Protein AF-A0A543K7M2-F1 (afdb_monomer)

Secondary structure (DSSP, 8-state):
-------HHHHHHHHHHHHHHHHHHHHHHHHHHTTPBEEEEEE-SSTTEEEEEETTS-EEEEEESTTHHHHHHHHHHTT---EEEEEEEETTEEEEEEESSSSSSPEEEEEEEE----

Foldseek 3Di:
DDDPDPDPVNVVVVVVLVVQQVVCVVVLVVQQVVQWWFQDWADDPDPQWIWTATPVRWTFTWHFDPCLSVQVRVQVVVVWGKTFNDWDQDPVGIKTWIPRRPDPDIGIIHTPGTPDDD

Sequence (118 aa):
MPSESGGPERAWEQEAERAIADRLAVLLPGLVGRRVPVRAVDRGPLEKVGRLRMADGTTLLVAGLDGGLARVARALHERHAVVLTGWSRGPEGVVVTLGGVSGQTATHLRVRGLDQPD

Organism: NCBI:txid125288

Nearest PDB structures (foldseek):
  4jpd-assembly1_A  TM=3.189E-01  e=1.012E+00  Burkholderia cenocepacia J2315
  9e8j-assembly1_B  TM=3.670E-01  e=3.097E+00  Homo sapiens
  1soy-assembly1_A  TM=2.434E-01  e=2.215E+00  Escherichia coli
  8ffz-assembly1_F  TM=3.254E-01  e=4.844E+00  Saccharomyces cerevisiae S288C
  6y9d-assembly2_F  TM=2.405E-01  e=4.096E+00  Acinetobacter baumannii

Structure (mmCIF, N/CA/C/O backbone):
data_AF-A0A543K7M2-F1
#
_entry.id   AF-A0A543K7M2-F1
#
loop_
_atom_site.group_PDB
_atom_site.id
_atom_site.type_symbol
_atom_site.label_atom_id
_atom_site.label_alt_id
_atom_site.label_comp_id
_atom_site.label_asym_id
_atom_site.label_entity_id
_atom_site.label_seq_id
_atom_site.pdbx_PDB_ins_code
_atom_site.Cartn_x
_atom_site.Cartn_y
_atom_site.Cartn_z
_atom_site.occupancy
_atom_site.B_iso_or_equiv
_atom_site.auth_seq_id
_atom_site.auth_comp_id
_atom_site.auth_asym_id
_atom_site.auth_atom_id
_atom_site.pdbx_PDB_model_num
ATOM 1 N N . MET A 1 1 ? 39.305 4.258 -16.468 1.00 45.06 1 MET A N 1
ATOM 2 C CA . MET A 1 1 ? 38.312 3.669 -17.388 1.00 45.06 1 MET A CA 1
ATOM 3 C C . MET A 1 1 ? 37.391 2.798 -16.544 1.00 45.06 1 MET A C 1
ATOM 5 O O . MET A 1 1 ? 37.869 1.770 -16.079 1.00 45.06 1 MET A O 1
ATOM 9 N N . PRO A 1 2 ? 36.170 3.234 -16.196 1.00 45.44 2 PRO A N 1
ATOM 10 C CA . PRO A 1 2 ? 35.274 2.423 -15.382 1.00 45.44 2 PRO A CA 1
ATOM 11 C C . PRO A 1 2 ? 34.610 1.360 -16.264 1.00 45.44 2 PRO A C 1
ATOM 13 O O . PRO A 1 2 ? 34.154 1.660 -17.363 1.00 45.44 2 PRO A O 1
ATOM 16 N N . SER A 1 3 ? 34.599 0.113 -15.798 1.00 48.22 3 SER A N 1
ATOM 17 C CA . SER A 1 3 ? 33.998 -1.020 -16.497 1.00 48.22 3 SER A CA 1
ATOM 18 C C . SER A 1 3 ? 32.474 -0.890 -16.529 1.00 48.22 3 SER A C 1
ATOM 20 O O . SER A 1 3 ? 31.783 -1.202 -15.559 1.00 48.22 3 SER A O 1
ATOM 22 N N . GLU A 1 4 ? 31.948 -0.443 -17.665 1.00 60.88 4 GLU A N 1
ATOM 23 C CA . GLU A 1 4 ? 30.544 -0.596 -18.033 1.00 60.88 4 GLU A CA 1
ATOM 24 C C . GLU A 1 4 ? 30.265 -2.074 -18.313 1.00 60.88 4 GLU A C 1
ATOM 26 O O . GLU A 1 4 ? 30.493 -2.595 -19.400 1.00 60.88 4 GLU A O 1
ATOM 31 N N . SER A 1 5 ? 29.814 -2.803 -17.300 1.00 55.56 5 SER A N 1
ATOM 32 C CA . SER A 1 5 ? 29.238 -4.136 -17.485 1.00 55.56 5 SER A CA 1
ATOM 33 C C . SER A 1 5 ? 28.125 -4.340 -16.467 1.00 55.56 5 SER A C 1
ATOM 35 O O . SER A 1 5 ? 28.237 -5.088 -15.498 1.00 55.56 5 SER A O 1
ATOM 37 N N . GLY A 1 6 ? 27.031 -3.605 -16.666 1.00 55.12 6 GLY A N 1
ATOM 38 C CA . GLY A 1 6 ? 25.717 -4.081 -16.254 1.00 55.12 6 GLY A CA 1
ATOM 39 C C . GLY A 1 6 ? 25.263 -5.104 -17.278 1.00 55.12 6 GLY A C 1
ATOM 40 O O . GLY A 1 6 ? 24.788 -4.725 -18.340 1.00 55.12 6 GLY A O 1
ATOM 41 N N . GLY A 1 7 ? 25.510 -6.382 -16.997 1.00 66.62 7 GLY A N 1
ATOM 42 C CA . GLY A 1 7 ? 25.172 -7.479 -17.900 1.00 66.62 7 GLY A CA 1
ATOM 43 C C . GLY A 1 7 ? 23.660 -7.641 -18.142 1.00 66.62 7 GLY A C 1
ATOM 44 O O . GLY A 1 7 ? 22.853 -6.971 -17.489 1.00 66.62 7 GLY A O 1
ATOM 45 N N . PRO A 1 8 ? 23.269 -8.560 -19.046 1.00 69.50 8 PRO A N 1
ATOM 46 C CA . PRO A 1 8 ? 21.872 -8.828 -19.421 1.00 69.50 8 PRO A CA 1
ATOM 47 C C . PRO A 1 8 ? 20.958 -9.147 -18.227 1.00 69.50 8 PRO A C 1
ATOM 49 O O . PRO A 1 8 ? 19.777 -8.819 -18.253 1.00 69.50 8 PRO A O 1
ATOM 52 N N . GLU A 1 9 ? 21.517 -9.695 -17.150 1.00 71.56 9 GLU A N 1
ATOM 53 C CA . GLU A 1 9 ? 20.821 -9.981 -15.892 1.00 71.56 9 GLU A CA 1
ATOM 54 C C . GLU A 1 9 ? 20.207 -8.724 -15.250 1.00 71.56 9 GLU A C 1
ATOM 56 O O . GLU A 1 9 ? 19.015 -8.706 -14.954 1.00 71.56 9 GLU A O 1
ATOM 61 N N . ARG A 1 10 ? 20.956 -7.612 -15.171 1.00 74.69 10 ARG A N 1
ATOM 62 C CA . ARG A 1 10 ? 20.421 -6.344 -14.637 1.00 74.69 10 ARG A CA 1
ATOM 63 C C . ARG A 1 10 ? 19.337 -5.752 -15.529 1.00 74.69 10 ARG A C 1
ATOM 65 O O . ARG A 1 10 ? 18.483 -5.014 -15.045 1.00 74.69 10 ARG A O 1
ATOM 72 N N . ALA A 1 11 ? 19.401 -5.995 -16.838 1.00 78.12 11 ALA A N 1
ATOM 73 C CA . ALA A 1 11 ? 18.384 -5.520 -17.769 1.00 78.12 11 ALA A CA 1
ATOM 74 C C . ALA A 1 11 ? 17.070 -6.296 -17.588 1.00 78.12 11 ALA A C 1
ATOM 76 O O . ALA A 1 11 ? 16.001 -5.690 -17.609 1.00 78.12 11 ALA A O 1
ATOM 77 N N . TRP A 1 12 ? 17.148 -7.608 -17.350 1.00 71.81 12 TRP A N 1
ATOM 78 C CA . TRP A 1 12 ? 15.984 -8.445 -17.054 1.00 71.81 12 TRP A CA 1
ATOM 79 C C . TRP A 1 12 ? 15.362 -8.133 -15.695 1.00 71.81 12 TRP A C 1
ATOM 81 O O . TRP A 1 12 ? 14.141 -8.038 -15.607 1.00 71.81 12 TRP A O 1
ATOM 91 N N . GLU A 1 13 ? 16.171 -7.902 -14.660 1.00 79.00 13 GLU A N 1
ATOM 92 C CA . GLU A 1 13 ? 15.680 -7.466 -13.345 1.00 79.00 13 GLU A CA 1
ATOM 93 C C . GLU A 1 13 ? 14.920 -6.140 -13.443 1.00 79.00 13 GLU A C 1
ATOM 95 O O . GLU A 1 13 ? 13.796 -6.032 -12.958 1.00 79.00 13 GLU A O 1
ATOM 100 N N . GLN A 1 14 ? 15.482 -5.153 -14.148 1.00 79.81 14 GLN A N 1
ATOM 101 C CA . GLN A 1 14 ? 14.817 -3.867 -14.375 1.00 79.81 14 GLN A CA 1
ATOM 102 C C . GLN A 1 14 ? 13.507 -4.014 -15.150 1.00 79.81 14 GLN A C 1
ATOM 104 O O . GLN A 1 14 ? 12.542 -3.300 -14.878 1.00 79.81 14 GLN A O 1
ATOM 109 N N . GLU A 1 15 ? 13.460 -4.918 -16.127 1.00 83.88 15 GLU A N 1
ATOM 110 C CA . GLU A 1 15 ? 12.245 -5.174 -16.892 1.00 83.88 15 GLU A CA 1
ATOM 111 C C . GLU A 1 15 ? 11.168 -5.852 -16.041 1.00 83.88 15 GLU A C 1
ATOM 113 O O . GLU A 1 15 ? 10.009 -5.438 -16.069 1.00 83.88 15 GLU A O 1
ATOM 118 N N . ALA A 1 16 ? 11.550 -6.826 -15.213 1.00 80.88 16 ALA A N 1
ATOM 119 C CA . ALA A 1 16 ? 10.647 -7.458 -14.258 1.00 80.88 16 ALA A CA 1
ATOM 120 C C . ALA A 1 16 ? 10.113 -6.445 -13.230 1.00 80.88 16 ALA A C 1
ATOM 122 O O . ALA A 1 16 ? 8.910 -6.403 -12.966 1.00 80.88 16 ALA A O 1
ATOM 123 N N . GLU A 1 17 ? 10.975 -5.576 -12.695 1.00 82.62 17 GLU A N 1
ATOM 124 C CA . GLU A 1 17 ? 10.571 -4.498 -11.789 1.00 82.62 17 GLU A CA 1
ATOM 125 C C . GLU A 1 17 ? 9.608 -3.510 -12.459 1.00 82.62 17 GLU A C 1
ATOM 127 O O . GLU A 1 17 ? 8.605 -3.117 -11.851 1.00 82.62 17 GLU A O 1
ATOM 132 N N . ARG A 1 18 ? 9.861 -3.138 -13.723 1.00 84.19 18 ARG A N 1
ATOM 133 C CA . ARG A 1 18 ? 8.947 -2.298 -14.511 1.00 84.19 18 ARG A CA 1
ATOM 134 C C . ARG A 1 18 ? 7.592 -2.970 -14.700 1.00 84.19 18 ARG A C 1
ATOM 136 O O . ARG A 1 18 ? 6.578 -2.347 -14.391 1.00 84.19 18 ARG A O 1
ATOM 143 N N . ALA A 1 19 ? 7.569 -4.237 -15.107 1.00 87.00 19 ALA A N 1
ATOM 144 C CA . ALA A 1 19 ? 6.336 -4.994 -15.302 1.00 87.00 19 ALA A CA 1
ATOM 145 C C . ALA A 1 19 ? 5.514 -5.112 -14.005 1.00 87.00 19 ALA A C 1
ATOM 147 O O . ALA A 1 19 ? 4.291 -4.939 -14.014 1.00 87.00 19 ALA A O 1
ATOM 148 N N . ILE A 1 20 ? 6.174 -5.345 -12.864 1.00 86.88 20 ILE A N 1
ATOM 149 C CA . ILE A 1 20 ? 5.524 -5.349 -11.545 1.00 86.88 20 ILE A CA 1
ATOM 150 C C . ILE A 1 20 ? 4.941 -3.968 -11.235 1.00 86.88 20 ILE A C 1
ATOM 152 O O . ILE A 1 20 ? 3.781 -3.868 -10.829 1.00 86.88 20 ILE A O 1
ATOM 156 N N . ALA A 1 21 ? 5.718 -2.902 -11.428 1.00 86.88 21 ALA A N 1
ATOM 157 C CA . ALA A 1 21 ? 5.272 -1.541 -11.157 1.00 86.88 21 ALA A CA 1
ATOM 158 C C . ALA A 1 21 ? 4.071 -1.139 -12.027 1.00 86.88 21 ALA A C 1
ATOM 160 O O . ALA A 1 21 ? 3.140 -0.510 -11.521 1.00 86.88 21 ALA A O 1
ATOM 161 N N . ASP A 1 22 ? 4.051 -1.538 -13.297 1.00 90.31 22 ASP A N 1
ATOM 162 C CA . ASP A 1 22 ? 2.945 -1.260 -14.215 1.00 90.31 22 ASP A CA 1
ATOM 163 C C . ASP A 1 22 ? 1.684 -2.031 -13.814 1.00 90.31 22 ASP A C 1
ATOM 165 O O . ASP A 1 22 ? 0.595 -1.456 -13.738 1.00 90.31 22 ASP A O 1
ATOM 169 N N . ARG A 1 23 ? 1.823 -3.306 -13.431 1.00 89.88 23 ARG A N 1
ATOM 170 C CA . ARG A 1 23 ? 0.705 -4.091 -12.891 1.00 89.88 23 ARG A CA 1
ATOM 171 C C . ARG A 1 23 ? 0.137 -3.467 -11.614 1.00 89.88 23 ARG A C 1
ATOM 173 O O . ARG A 1 23 ? -1.080 -3.384 -11.453 1.00 89.88 23 ARG A O 1
ATOM 180 N N . LEU A 1 24 ? 0.999 -3.002 -10.711 1.00 91.38 24 LEU A N 1
ATOM 181 C CA . LEU A 1 24 ? 0.581 -2.309 -9.491 1.00 91.38 24 LEU A CA 1
ATOM 182 C C . LEU A 1 24 ? -0.117 -0.980 -9.800 1.00 91.38 24 LEU A C 1
ATOM 184 O O . LEU A 1 24 ? -1.116 -0.667 -9.158 1.00 91.38 24 LEU A O 1
ATOM 188 N N . ALA A 1 25 ? 0.350 -0.231 -10.800 1.00 91.19 25 ALA A N 1
ATOM 189 C CA . ALA A 1 25 ? -0.272 1.025 -11.216 1.00 91.19 25 ALA A CA 1
ATOM 190 C C . ALA A 1 25 ? -1.707 0.836 -11.740 1.00 91.19 25 ALA A C 1
ATOM 192 O O . ALA A 1 25 ? -2.524 1.743 -11.601 1.00 91.19 25 ALA A O 1
ATOM 193 N N . VAL A 1 26 ? -2.038 -0.342 -12.280 1.00 92.25 26 VAL A N 1
ATOM 194 C CA . VAL A 1 26 ? -3.413 -0.699 -12.669 1.00 92.25 26 VAL A CA 1
ATOM 195 C C . VAL A 1 26 ? -4.265 -1.086 -11.453 1.00 92.25 26 VAL A C 1
ATOM 197 O O . VAL A 1 26 ? -5.423 -0.683 -11.352 1.00 92.25 26 VAL A O 1
ATOM 200 N N . LEU A 1 27 ? -3.711 -1.853 -10.508 1.00 91.75 27 LEU A N 1
ATOM 201 C CA . LEU A 1 27 ? -4.465 -2.403 -9.371 1.00 91.75 27 LEU A CA 1
ATOM 202 C C . LEU A 1 27 ? -4.703 -1.385 -8.242 1.00 91.75 27 LEU A C 1
ATOM 204 O O . LEU A 1 27 ? -5.804 -1.301 -7.689 1.00 91.75 27 LEU A O 1
ATOM 208 N N . LEU A 1 28 ? -3.677 -0.613 -7.877 1.00 93.25 28 LEU A N 1
ATOM 209 C CA . LEU A 1 28 ? -3.683 0.258 -6.698 1.00 93.25 28 LEU A CA 1
ATOM 210 C C . LEU A 1 28 ? -4.758 1.356 -6.724 1.00 93.25 28 LEU A C 1
ATOM 212 O O . LEU A 1 28 ? -5.371 1.567 -5.674 1.00 93.25 28 LEU A O 1
ATOM 216 N N . PRO A 1 29 ? -5.066 2.022 -7.858 1.00 94.56 29 PRO A N 1
ATOM 217 C CA . PRO A 1 29 ? -6.160 2.991 -7.910 1.00 94.56 29 PRO A CA 1
ATOM 218 C C . PRO A 1 29 ? -7.498 2.406 -7.446 1.00 94.56 29 PRO A C 1
ATOM 220 O O . PRO A 1 29 ? -8.221 3.056 -6.693 1.00 94.56 29 PRO A O 1
ATOM 223 N N . GLY A 1 30 ? -7.802 1.157 -7.815 1.00 93.44 30 GLY A N 1
ATOM 224 C CA . GLY A 1 30 ? -9.023 0.471 -7.385 1.00 93.44 30 GLY A CA 1
ATOM 225 C C . GLY A 1 30 ? -9.029 0.132 -5.891 1.00 93.44 30 GLY A C 1
ATOM 226 O O . GLY A 1 30 ? -10.065 0.239 -5.231 1.00 93.44 30 GLY A O 1
ATOM 227 N N . LEU A 1 31 ? -7.877 -0.241 -5.326 1.00 92.06 31 LEU A N 1
ATOM 228 C CA . LEU A 1 31 ? -7.744 -0.489 -3.885 1.00 92.06 31 LEU A CA 1
ATOM 229 C C . LEU A 1 31 ? -7.900 0.798 -3.065 1.00 92.06 31 LEU A C 1
ATOM 231 O O . LEU A 1 31 ? -8.592 0.796 -2.046 1.00 92.06 31 LEU A O 1
ATOM 235 N N . VAL A 1 32 ? -7.295 1.895 -3.528 1.00 94.38 32 VAL A N 1
ATOM 236 C CA . VAL A 1 32 ? -7.383 3.212 -2.882 1.00 94.38 32 VAL A CA 1
ATOM 237 C C . VAL A 1 32 ? -8.789 3.786 -3.003 1.00 94.38 32 VAL A C 1
ATOM 239 O O . VAL A 1 32 ? -9.368 4.188 -1.996 1.00 94.38 32 VAL A O 1
ATOM 242 N N . GLY A 1 33 ? -9.374 3.775 -4.204 1.00 94.00 33 GLY A N 1
ATOM 243 C CA . GLY A 1 33 ? -10.712 4.321 -4.446 1.00 94.00 33 GLY A CA 1
ATOM 244 C C . GLY A 1 33 ? -11.793 3.634 -3.609 1.00 94.00 33 GLY A C 1
ATOM 245 O O . GLY A 1 33 ? -12.708 4.288 -3.117 1.00 94.00 33 GLY A O 1
ATOM 246 N N . ARG A 1 34 ? -11.648 2.325 -3.366 1.00 93.94 34 ARG A N 1
ATOM 247 C CA . ARG A 1 34 ? -12.555 1.543 -2.507 1.00 93.94 34 ARG A CA 1
ATOM 248 C C . ARG A 1 34 ? -12.178 1.569 -1.023 1.00 93.94 34 ARG A C 1
ATOM 250 O O . ARG A 1 34 ? -12.891 0.976 -0.220 1.00 93.94 34 ARG A O 1
ATOM 257 N N . ARG A 1 35 ? -11.062 2.213 -0.655 1.00 91.44 35 ARG A N 1
ATOM 258 C CA . ARG A 1 35 ? -10.488 2.229 0.704 1.00 91.44 35 ARG A CA 1
ATOM 259 C C . ARG A 1 35 ? -10.438 0.831 1.323 1.00 91.44 35 ARG A C 1
ATOM 261 O O . ARG A 1 35 ? -10.876 0.630 2.456 1.00 91.44 35 ARG A O 1
ATOM 268 N N . VAL A 1 36 ? -9.937 -0.143 0.560 1.00 91.12 36 VAL A N 1
ATOM 269 C CA . VAL A 1 36 ? -9.947 -1.553 0.974 1.00 91.12 36 VAL A CA 1
ATOM 270 C C . VAL A 1 36 ? -9.199 -1.703 2.311 1.00 91.12 36 VAL A C 1
ATOM 272 O O . VAL A 1 36 ? -8.047 -1.264 2.412 1.00 91.12 36 VAL A O 1
ATOM 275 N N . PRO A 1 37 ? -9.822 -2.300 3.346 1.00 93.69 37 PRO A N 1
ATOM 276 C CA . PRO A 1 37 ? -9.165 -2.509 4.629 1.00 93.69 37 PRO A CA 1
ATOM 277 C C . PRO A 1 37 ? -8.019 -3.511 4.556 1.00 93.69 37 PRO A C 1
ATOM 279 O O . PRO A 1 37 ? -8.116 -4.538 3.882 1.00 93.69 37 PRO A O 1
ATOM 282 N N . VAL A 1 38 ? -6.974 -3.250 5.332 1.00 94.50 38 VAL A N 1
ATOM 283 C CA . VAL A 1 38 ? -5.957 -4.240 5.679 1.00 94.50 38 VAL A CA 1
ATOM 284 C C . VAL A 1 38 ? -6.555 -5.187 6.718 1.00 94.50 38 VAL A C 1
ATOM 286 O O . VAL A 1 38 ? -7.142 -4.753 7.709 1.00 94.50 38 VAL A O 1
ATOM 289 N N . ARG A 1 39 ? -6.421 -6.492 6.490 1.00 94.38 39 ARG A N 1
ATOM 290 C CA . ARG A 1 39 ? -6.912 -7.546 7.389 1.00 94.38 39 ARG A CA 1
ATOM 291 C C . ARG A 1 39 ? -5.813 -8.152 8.237 1.00 94.38 39 ARG A C 1
ATOM 293 O O . ARG A 1 39 ? -6.060 -8.467 9.395 1.00 94.38 39 ARG A O 1
ATOM 300 N N . ALA A 1 40 ? -4.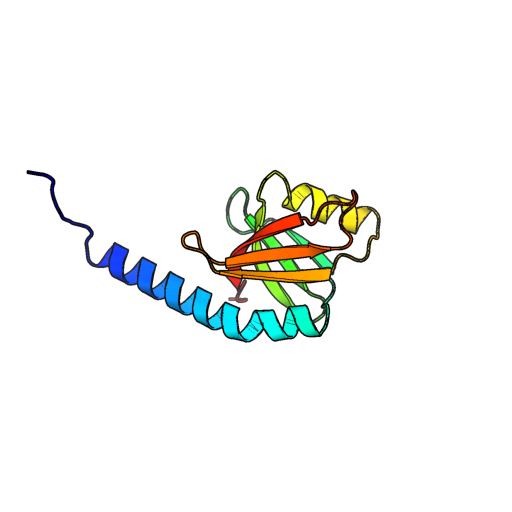633 -8.327 7.658 1.00 93.12 40 ALA A N 1
ATOM 301 C CA . ALA A 1 40 ? -3.514 -8.952 8.336 1.00 93.12 40 ALA A CA 1
ATOM 302 C C . ALA A 1 40 ? -2.182 -8.431 7.799 1.00 93.12 40 ALA A C 1
ATOM 304 O O . ALA A 1 40 ? -2.080 -7.987 6.650 1.00 93.12 40 ALA A O 1
ATOM 305 N N . VAL A 1 41 ? -1.170 -8.521 8.659 1.00 91.88 41 VAL A N 1
ATOM 306 C CA . VAL A 1 41 ? 0.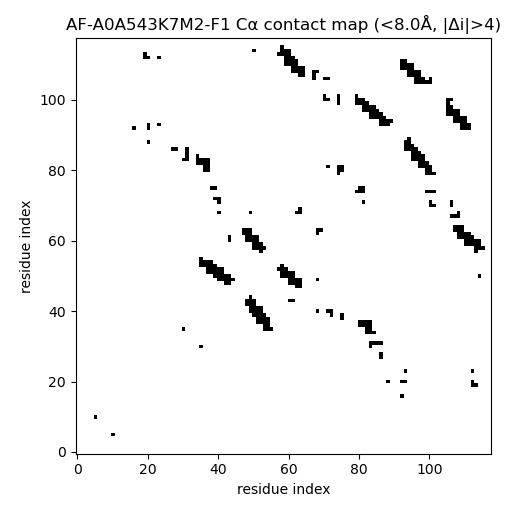240 -8.400 8.300 1.00 91.88 41 VAL A CA 1
ATOM 307 C C . VAL A 1 41 ? 0.945 -9.648 8.808 1.00 91.88 41 VAL A C 1
ATOM 309 O O . VAL A 1 41 ? 1.053 -9.835 10.018 1.00 91.88 41 VAL A O 1
ATOM 312 N N . ASP A 1 42 ? 1.442 -10.465 7.886 1.00 91.00 42 ASP A N 1
ATOM 313 C CA . ASP A 1 42 ? 2.197 -11.681 8.192 1.00 91.00 42 ASP A CA 1
ATOM 314 C C . ASP A 1 42 ? 3.675 -11.518 7.819 1.00 91.00 42 ASP A C 1
ATOM 316 O O . ASP A 1 42 ? 4.064 -10.584 7.108 1.00 91.00 42 ASP A O 1
ATOM 320 N N . ARG A 1 43 ? 4.529 -12.439 8.278 1.00 87.31 43 ARG A N 1
ATOM 321 C CA . ARG A 1 43 ? 5.934 -12.473 7.846 1.00 87.31 43 ARG A CA 1
ATOM 322 C C . ARG A 1 43 ? 6.020 -12.816 6.356 1.00 87.31 43 ARG A C 1
ATOM 324 O O . ARG A 1 43 ? 5.349 -13.730 5.869 1.00 87.31 43 ARG A O 1
ATOM 331 N N . GLY A 1 44 ? 6.841 -12.060 5.636 1.00 84.06 44 GLY A N 1
ATOM 332 C CA . GLY A 1 44 ? 7.166 -12.309 4.238 1.00 84.06 44 GLY A CA 1
ATOM 333 C C . GLY A 1 44 ? 8.234 -13.394 4.062 1.00 84.06 44 GLY A C 1
ATOM 334 O O . GLY A 1 44 ? 8.746 -13.929 5.045 1.00 84.06 44 GLY A O 1
ATOM 335 N N . PRO A 1 45 ? 8.571 -13.721 2.804 1.00 80.69 45 PRO A N 1
ATOM 336 C CA . PRO A 1 45 ? 9.587 -14.723 2.469 1.00 80.69 45 PRO A CA 1
ATOM 337 C C . PRO A 1 45 ? 11.027 -14.256 2.744 1.00 80.69 45 PRO A C 1
ATOM 339 O O . PRO A 1 45 ? 11.935 -15.077 2.804 1.00 80.69 45 PRO A O 1
ATOM 342 N N . LEU A 1 46 ? 11.242 -12.948 2.916 1.00 80.44 46 LEU A N 1
ATOM 343 C CA . LEU A 1 46 ? 12.546 -12.334 3.167 1.00 80.44 46 LEU A CA 1
ATOM 344 C C . LEU A 1 46 ? 12.536 -11.568 4.492 1.00 80.44 46 LEU A C 1
ATOM 346 O O . LEU A 1 46 ? 11.491 -11.074 4.931 1.00 80.44 46 LEU A O 1
ATOM 350 N N . GLU A 1 47 ? 13.712 -11.402 5.104 1.00 75.25 47 GLU A N 1
ATOM 351 C CA . GLU A 1 47 ? 13.860 -10.513 6.257 1.00 75.25 47 GLU A CA 1
ATOM 352 C C . GLU A 1 47 ? 13.364 -9.099 5.928 1.00 75.25 47 GLU A C 1
ATOM 354 O O . GLU A 1 47 ? 13.605 -8.563 4.846 1.00 75.25 47 GLU A O 1
ATOM 359 N N . LYS A 1 48 ? 12.672 -8.476 6.890 1.00 82.06 48 LYS A N 1
ATOM 360 C CA . LYS A 1 48 ? 12.109 -7.113 6.786 1.00 82.06 48 LYS A CA 1
ATOM 361 C C . LYS A 1 48 ? 11.032 -6.938 5.699 1.00 82.06 48 LYS A C 1
ATOM 363 O O . LYS A 1 48 ? 10.573 -5.812 5.488 1.00 82.06 48 LYS A O 1
ATOM 368 N N . VAL A 1 49 ? 10.578 -8.026 5.071 1.00 89.25 49 VAL A N 1
ATOM 369 C CA . VAL A 1 49 ? 9.400 -8.055 4.196 1.00 89.25 49 VAL A CA 1
ATOM 370 C C . VAL A 1 49 ? 8.215 -8.646 4.960 1.00 89.25 49 VAL A C 1
ATOM 372 O O . VAL A 1 49 ? 8.342 -9.643 5.669 1.00 89.25 49 VAL A O 1
ATOM 375 N N . GLY A 1 50 ? 7.051 -8.022 4.823 1.00 91.81 50 GLY A N 1
ATOM 376 C CA . GLY A 1 50 ? 5.769 -8.501 5.324 1.00 91.81 50 GLY A CA 1
ATOM 377 C C . GLY A 1 50 ? 4.799 -8.793 4.183 1.00 91.81 50 GLY A C 1
ATOM 378 O O . GLY A 1 50 ? 4.913 -8.229 3.095 1.00 91.81 50 GLY A O 1
ATOM 379 N N . ARG A 1 51 ? 3.826 -9.662 4.449 1.00 94.56 51 ARG A N 1
ATOM 380 C CA . ARG A 1 51 ? 2.652 -9.883 3.602 1.00 94.56 51 ARG A CA 1
ATOM 381 C C . ARG A 1 51 ? 1.514 -9.024 4.119 1.00 94.56 51 ARG A C 1
ATOM 383 O O . ARG A 1 51 ? 1.027 -9.254 5.220 1.00 94.56 51 ARG A O 1
ATOM 390 N N . LEU A 1 52 ? 1.100 -8.036 3.339 1.00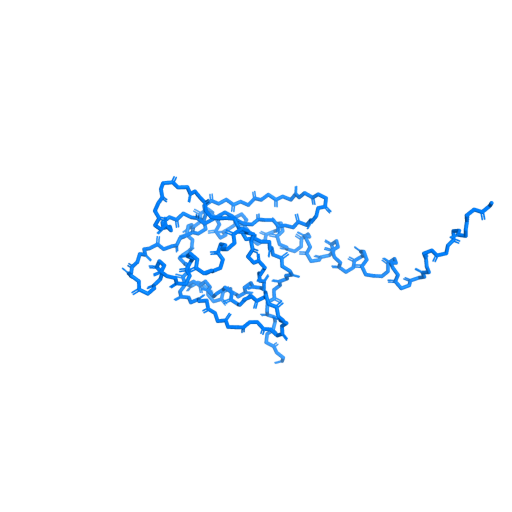 94.25 52 LEU A N 1
ATOM 391 C CA . LEU A 1 52 ? -0.037 -7.176 3.642 1.00 94.25 52 LEU A CA 1
ATOM 392 C C . LEU A 1 52 ? -1.278 -7.742 2.952 1.00 94.25 52 LEU A C 1
ATOM 394 O O . LEU A 1 52 ? -1.411 -7.629 1.733 1.00 94.25 52 LEU A O 1
ATOM 398 N N . ARG A 1 53 ? -2.177 -8.357 3.725 1.00 94.56 53 ARG A N 1
ATOM 399 C CA . ARG A 1 53 ? -3.406 -8.959 3.197 1.00 94.56 53 ARG A CA 1
ATOM 400 C C . ARG A 1 53 ? -4.563 -7.974 3.279 1.00 94.56 53 ARG A C 1
ATOM 402 O O . ARG A 1 53 ? -4.915 -7.497 4.360 1.00 94.56 53 ARG A O 1
ATOM 409 N N . MET A 1 54 ? -5.173 -7.707 2.136 1.00 93.31 54 MET A N 1
ATOM 410 C CA . MET A 1 54 ? -6.314 -6.815 1.976 1.00 93.31 54 MET A CA 1
ATOM 411 C C . MET A 1 54 ? -7.634 -7.585 2.102 1.00 93.31 54 MET A C 1
ATOM 413 O O . MET A 1 54 ? -7.701 -8.795 1.891 1.00 93.31 54 MET A O 1
ATOM 417 N N . ALA A 1 55 ? -8.711 -6.876 2.433 1.00 93.00 55 ALA A N 1
ATOM 418 C CA . ALA A 1 55 ? -10.044 -7.456 2.593 1.00 93.00 55 ALA A CA 1
ATOM 419 C C . ALA A 1 55 ? -10.654 -8.004 1.295 1.00 93.00 55 ALA A C 1
ATOM 421 O O . ALA A 1 55 ? -11.574 -8.810 1.372 1.00 93.00 55 ALA A O 1
ATOM 422 N N . ASP A 1 56 ? -10.164 -7.574 0.131 1.00 90.25 56 ASP A N 1
ATOM 423 C CA . ASP A 1 56 ? -10.614 -8.058 -1.178 1.00 90.25 56 ASP A CA 1
ATOM 424 C C . ASP A 1 56 ? -9.817 -9.272 -1.685 1.00 90.25 56 ASP A C 1
ATOM 426 O O . ASP A 1 56 ? -9.973 -9.679 -2.832 1.00 90.25 56 ASP A O 1
ATOM 430 N N . GLY A 1 57 ? -8.962 -9.844 -0.831 1.00 90.75 57 GLY A N 1
ATOM 431 C CA . GLY A 1 57 ? -8.115 -10.990 -1.154 1.00 90.75 57 GLY A CA 1
ATOM 432 C C . GLY A 1 57 ? -6.752 -10.617 -1.736 1.00 90.75 57 GLY A C 1
ATOM 433 O O . GLY A 1 57 ? -5.872 -11.475 -1.798 1.00 90.75 57 GLY A O 1
ATOM 434 N N . THR A 1 58 ? -6.520 -9.350 -2.097 1.00 91.44 58 THR A N 1
ATOM 435 C CA . THR A 1 58 ? -5.211 -8.913 -2.595 1.00 91.44 58 THR A CA 1
ATOM 436 C C . THR A 1 58 ? -4.151 -9.059 -1.506 1.00 91.44 58 THR A C 1
ATOM 438 O O . THR A 1 58 ? -4.340 -8.582 -0.387 1.00 91.44 58 THR A O 1
ATOM 441 N N . THR A 1 59 ? -3.012 -9.673 -1.827 1.00 93.81 59 THR A N 1
ATOM 442 C CA . THR A 1 59 ? -1.862 -9.744 -0.915 1.00 93.81 59 THR A CA 1
ATOM 443 C C . THR A 1 59 ? -0.652 -9.063 -1.551 1.00 93.81 59 THR A C 1
ATOM 445 O O . THR A 1 59 ? -0.241 -9.400 -2.661 1.00 93.81 59 THR A O 1
ATOM 448 N N . LEU A 1 60 ? -0.099 -8.070 -0.852 1.00 93.00 60 LEU A N 1
ATOM 449 C CA . LEU A 1 60 ? 1.085 -7.322 -1.274 1.00 93.00 60 LEU A CA 1
ATOM 450 C C . LEU A 1 60 ? 2.297 -7.757 -0.453 1.00 93.00 60 LEU A C 1
ATOM 452 O O . LEU A 1 60 ? 2.229 -7.815 0.775 1.00 93.00 60 LEU A O 1
ATOM 456 N N . LEU A 1 61 ? 3.426 -7.980 -1.117 1.00 93.56 61 LEU A N 1
ATOM 457 C CA . LEU A 1 61 ? 4.719 -8.058 -0.449 1.00 93.56 61 LEU A CA 1
ATOM 458 C C . LEU A 1 61 ? 5.208 -6.640 -0.200 1.00 93.56 61 LEU A C 1
ATOM 460 O O . LEU A 1 61 ? 5.312 -5.844 -1.134 1.00 93.56 61 LEU A O 1
ATOM 464 N N . VAL A 1 62 ? 5.496 -6.306 1.054 1.00 93.75 62 VAL A N 1
ATOM 465 C CA . VAL A 1 62 ? 5.850 -4.943 1.449 1.00 93.75 62 VAL A CA 1
ATOM 466 C C . VAL A 1 62 ? 7.055 -4.909 2.377 1.00 93.75 62 VAL A C 1
ATOM 468 O O . VAL A 1 62 ? 7.196 -5.743 3.261 1.00 93.75 62 VAL A O 1
ATOM 471 N N . ALA A 1 63 ? 7.915 -3.913 2.216 1.00 91.25 63 ALA A N 1
ATOM 472 C CA . ALA A 1 63 ? 8.955 -3.574 3.175 1.00 91.25 63 ALA A CA 1
ATOM 473 C C . ALA A 1 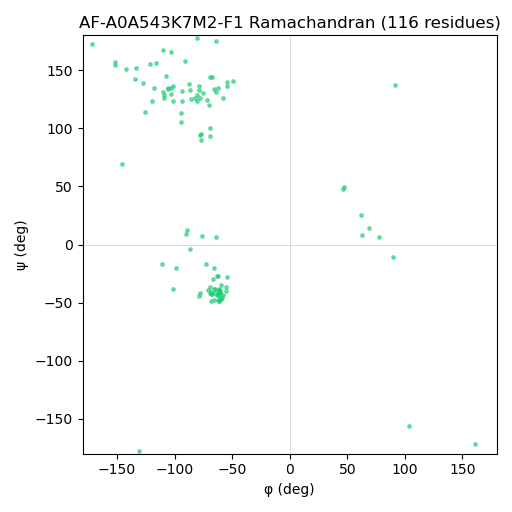63 ? 8.522 -2.341 3.976 1.00 91.25 63 ALA A C 1
ATOM 475 O O . ALA A 1 63 ? 8.021 -1.359 3.419 1.00 91.25 63 ALA A O 1
ATOM 476 N N . GLY A 1 64 ? 8.704 -2.393 5.295 1.00 81.25 64 GLY A N 1
ATOM 477 C CA . GLY A 1 64 ? 8.399 -1.265 6.169 1.00 81.25 64 GLY A CA 1
ATOM 478 C C . GLY A 1 64 ? 9.420 -0.147 5.997 1.00 81.25 64 GLY A C 1
ATOM 479 O O . GLY A 1 64 ? 10.610 -0.380 6.188 1.00 81.25 64 GLY A O 1
ATOM 480 N N . LEU A 1 65 ? 8.953 1.063 5.691 1.00 80.50 65 LEU A N 1
ATOM 481 C CA . LEU A 1 65 ? 9.757 2.278 5.819 1.00 80.50 65 LEU A CA 1
ATOM 482 C C . LEU A 1 65 ? 9.606 2.790 7.257 1.00 80.50 65 LEU A C 1
ATOM 484 O O . LEU A 1 65 ? 8.493 2.791 7.787 1.00 80.50 65 LEU A O 1
ATOM 488 N N . ASP A 1 66 ? 10.709 3.148 7.918 1.00 81.69 66 ASP A N 1
ATOM 489 C CA . ASP A 1 66 ? 10.721 3.747 9.265 1.00 81.69 66 ASP A CA 1
ATOM 490 C C . ASP A 1 66 ? 9.828 3.012 10.287 1.00 81.69 66 ASP A C 1
ATOM 492 O O . ASP A 1 66 ? 8.947 3.588 10.936 1.00 81.69 66 ASP A O 1
ATOM 496 N N . GLY A 1 67 ? 9.967 1.682 10.363 1.00 82.62 67 GLY A N 1
ATOM 497 C CA . GLY A 1 67 ? 9.187 0.841 11.281 1.00 82.62 67 GLY A CA 1
ATOM 498 C C . GLY A 1 67 ? 7.690 0.732 10.950 1.00 82.62 67 GLY A C 1
ATOM 499 O O . GLY A 1 67 ? 6.910 0.266 11.780 1.00 82.62 67 GLY A O 1
ATOM 500 N N . GLY A 1 68 ? 7.263 1.141 9.751 1.00 87.75 68 GLY A N 1
ATOM 501 C CA . GLY A 1 68 ? 5.857 1.168 9.340 1.00 87.75 68 GLY A CA 1
ATOM 502 C C . GLY A 1 68 ? 5.138 -0.178 9.471 1.00 87.75 68 GLY A C 1
ATOM 503 O O . GLY A 1 68 ? 3.993 -0.217 9.909 1.00 87.75 68 GLY A O 1
ATOM 504 N N . LEU A 1 69 ? 5.821 -1.294 9.193 1.00 89.19 69 LEU A N 1
ATO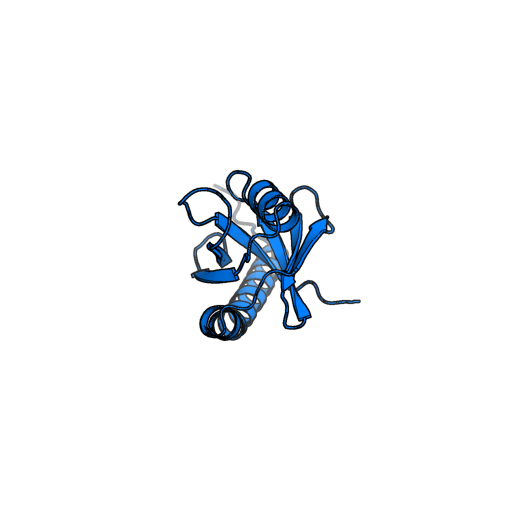M 505 C CA . LEU A 1 69 ? 5.256 -2.640 9.366 1.00 89.19 69 LEU A CA 1
ATOM 506 C C . LEU A 1 69 ? 4.856 -2.927 10.818 1.00 89.19 69 LEU A C 1
ATOM 508 O O . LEU A 1 69 ? 3.757 -3.418 11.066 1.00 89.19 69 LEU A O 1
ATOM 512 N N . ALA A 1 70 ? 5.718 -2.580 11.777 1.00 89.06 70 ALA A N 1
ATOM 513 C CA . ALA A 1 70 ? 5.431 -2.766 13.197 1.00 89.06 70 ALA A CA 1
ATOM 514 C C . ALA A 1 70 ? 4.262 -1.878 13.648 1.00 89.06 70 ALA A C 1
ATOM 516 O O . ALA A 1 70 ? 3.402 -2.328 14.403 1.00 89.06 70 ALA A O 1
ATOM 517 N N . ARG A 1 71 ? 4.184 -0.642 13.133 1.00 90.75 71 ARG A N 1
ATOM 518 C CA . ARG A 1 71 ? 3.064 0.274 13.402 1.00 90.75 71 ARG A CA 1
ATOM 519 C C . ARG A 1 71 ? 1.735 -0.269 12.876 1.00 90.75 71 ARG A C 1
ATOM 521 O O . ARG A 1 71 ? 0.744 -0.235 13.596 1.00 90.75 71 ARG A O 1
ATOM 528 N N . VAL A 1 72 ? 1.714 -0.818 11.661 1.00 91.44 72 VAL A N 1
ATOM 529 C CA . VAL A 1 72 ? 0.506 -1.432 11.083 1.00 91.44 72 VAL A CA 1
ATOM 530 C C . VAL A 1 72 ? 0.096 -2.675 11.865 1.00 91.44 72 VAL A C 1
ATOM 532 O O . VAL A 1 72 ? -1.067 -2.793 12.233 1.00 91.44 72 VAL A O 1
ATOM 535 N N . ALA A 1 73 ? 1.037 -3.575 12.160 1.00 91.06 73 ALA A N 1
ATOM 536 C CA . ALA A 1 73 ? 0.754 -4.779 12.939 1.00 91.06 73 ALA A CA 1
ATOM 537 C C . ALA A 1 73 ? 0.167 -4.434 14.317 1.00 91.06 73 ALA A C 1
ATOM 539 O O . ALA A 1 73 ? -0.832 -5.020 14.734 1.00 91.06 73 ALA A O 1
ATOM 540 N N . ARG A 1 74 ? 0.734 -3.423 14.987 1.00 91.25 74 ARG A N 1
ATOM 541 C CA . ARG A 1 74 ? 0.209 -2.895 16.248 1.00 91.25 74 ARG A CA 1
ATOM 542 C C . ARG A 1 74 ? -1.201 -2.323 16.093 1.00 91.25 74 ARG A C 1
ATOM 544 O O . ARG A 1 74 ? -2.077 -2.691 16.865 1.00 91.25 74 ARG A O 1
ATOM 551 N N . ALA A 1 75 ? -1.439 -1.483 15.087 1.00 91.94 75 ALA A N 1
ATOM 552 C CA . ALA A 1 75 ? -2.756 -0.894 14.848 1.00 91.94 75 ALA A CA 1
ATOM 553 C C . ALA A 1 75 ? -3.832 -1.963 14.583 1.00 91.94 75 ALA A C 1
ATOM 555 O O . ALA A 1 75 ? -4.941 -1.865 15.102 1.00 91.94 75 ALA A O 1
ATOM 556 N N . LEU A 1 76 ? -3.498 -3.019 13.832 1.00 92.25 76 LEU A N 1
ATOM 557 C CA . LEU A 1 76 ? -4.394 -4.159 13.615 1.00 92.25 76 LEU A CA 1
ATOM 558 C C . LEU A 1 76 ? -4.670 -4.928 14.914 1.00 92.25 76 LEU A C 1
ATOM 560 O O . LEU A 1 76 ? -5.817 -5.293 15.172 1.00 92.25 76 LEU A O 1
ATOM 564 N N . HIS A 1 77 ? -3.648 -5.146 15.748 1.00 92.12 77 HIS A N 1
ATOM 565 C CA . HIS A 1 77 ? -3.802 -5.782 17.060 1.00 92.12 77 HIS A CA 1
ATOM 566 C C . HIS A 1 77 ? -4.719 -4.969 17.990 1.00 92.12 77 HIS A C 1
ATOM 568 O O . HIS A 1 77 ? -5.590 -5.526 18.655 1.00 92.12 77 HIS A O 1
ATOM 574 N N . GLU A 1 78 ? -4.588 -3.643 17.959 1.00 91.19 78 GLU A N 1
ATOM 575 C CA . GLU A 1 78 ? -5.437 -2.675 18.666 1.00 91.19 78 GLU A CA 1
ATOM 576 C C . GLU A 1 78 ? -6.819 -2.476 17.994 1.00 91.19 78 GLU A C 1
ATOM 578 O O . GLU A 1 78 ? -7.609 -1.637 18.421 1.00 91.19 78 GLU A O 1
ATOM 583 N N . ARG A 1 79 ? -7.156 -3.282 16.973 1.00 87.75 79 ARG A N 1
ATOM 584 C CA . ARG A 1 79 ? -8.438 -3.284 16.238 1.00 87.75 79 ARG A CA 1
ATOM 585 C C . ARG A 1 79 ? -8.757 -1.981 15.495 1.00 87.75 79 ARG A C 1
ATOM 587 O O . ARG A 1 79 ? -9.922 -1.708 15.203 1.00 87.75 79 ARG A O 1
ATOM 594 N N . HIS A 1 80 ? -7.744 -1.198 15.128 1.00 88.44 80 HIS A N 1
ATOM 595 C CA . HIS A 1 80 ? -7.936 -0.042 14.258 1.00 88.44 80 HIS A CA 1
ATOM 596 C C . HIS A 1 80 ? -8.287 -0.462 12.825 1.00 88.44 80 HIS A C 1
ATOM 598 O O . HIS A 1 80 ? -7.756 -1.431 12.277 1.00 88.44 80 HIS A O 1
ATOM 604 N N . ALA A 1 81 ? -9.151 0.327 12.182 1.00 89.50 81 ALA A N 1
ATOM 605 C CA . ALA A 1 81 ? -9.458 0.185 10.765 1.00 89.50 81 ALA A CA 1
ATOM 606 C C . ALA A 1 81 ? -8.321 0.773 9.914 1.00 89.50 81 ALA A C 1
ATOM 608 O O . ALA A 1 81 ? -8.333 1.955 9.567 1.00 89.50 81 ALA A O 1
ATOM 609 N N . VAL A 1 82 ? -7.335 -0.060 9.580 1.00 93.31 82 VAL A N 1
ATOM 610 C CA . VAL A 1 82 ? -6.242 0.321 8.680 1.00 93.31 82 VAL A CA 1
ATOM 611 C C . VAL A 1 82 ? -6.707 0.183 7.233 1.00 93.31 82 VAL A C 1
ATOM 613 O O . VAL A 1 82 ? -7.177 -0.879 6.830 1.00 93.31 82 VAL A O 1
ATOM 616 N N . VAL A 1 83 ? -6.574 1.243 6.437 1.00 93.94 83 VAL A N 1
ATOM 617 C CA . VAL A 1 83 ? -7.013 1.266 5.030 1.00 93.94 83 VAL A CA 1
ATOM 618 C C . VAL A 1 83 ? -5.940 1.852 4.126 1.00 93.94 83 VAL A C 1
ATOM 620 O O . VAL A 1 83 ? -5.167 2.718 4.543 1.00 93.94 83 VAL A O 1
ATOM 623 N N . LEU A 1 84 ? -5.931 1.421 2.866 1.00 93.25 84 LEU A N 1
ATOM 624 C CA . LEU A 1 84 ? -5.126 2.053 1.826 1.00 93.25 84 LEU A CA 1
ATOM 625 C C . LEU A 1 84 ? -5.705 3.435 1.496 1.00 93.25 84 LEU A C 1
ATOM 627 O O . LEU A 1 84 ? -6.864 3.540 1.093 1.00 93.25 84 LEU A O 1
ATOM 631 N N . THR A 1 85 ? -4.923 4.496 1.684 1.00 93.94 85 THR A N 1
ATOM 632 C CA . THR A 1 85 ? -5.364 5.885 1.450 1.00 93.94 85 THR A CA 1
ATOM 633 C C . THR A 1 85 ? -4.683 6.543 0.262 1.00 93.94 85 THR A C 1
ATOM 635 O O . THR A 1 85 ? -5.182 7.544 -0.243 1.00 93.94 85 THR A O 1
ATOM 638 N N . GLY A 1 86 ? -3.568 5.991 -0.207 1.00 94.00 86 GLY A N 1
ATOM 639 C CA . GLY A 1 86 ? -2.853 6.524 -1.354 1.00 94.00 86 GLY A CA 1
ATOM 640 C C . GLY A 1 86 ? -1.733 5.607 -1.810 1.00 94.00 86 GLY A C 1
ATOM 641 O O . GLY A 1 86 ? -1.406 4.615 -1.156 1.00 94.00 86 GLY A O 1
ATOM 642 N N . TRP A 1 87 ? -1.143 5.962 -2.941 1.00 95.50 87 TRP A N 1
ATOM 643 C CA . TRP A 1 87 ? 0.050 5.322 -3.470 1.00 95.50 87 TRP A CA 1
ATOM 644 C C . TRP A 1 87 ? 0.845 6.325 -4.304 1.00 95.50 87 TRP A C 1
ATOM 646 O O . TRP A 1 87 ? 0.295 7.315 -4.788 1.00 95.50 87 TRP A O 1
ATOM 656 N N . SER A 1 88 ? 2.135 6.071 -4.465 1.00 94.12 88 SER A N 1
ATOM 657 C CA . SER A 1 88 ? 3.007 6.818 -5.362 1.00 94.12 88 SER A CA 1
ATOM 658 C C . SER A 1 88 ? 4.003 5.8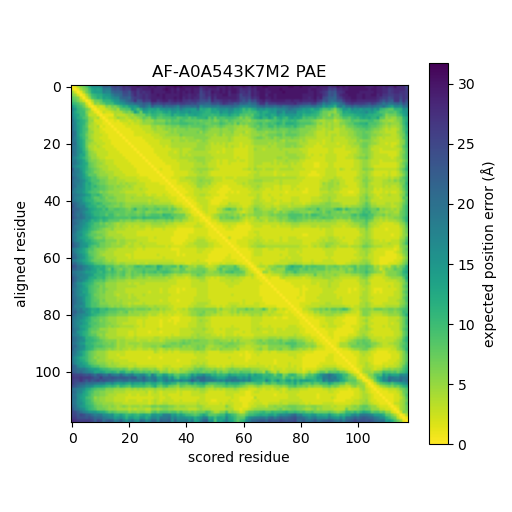80 -6.036 1.00 94.12 88 SER A C 1
ATOM 660 O O . SER A 1 88 ? 4.378 4.837 -5.493 1.00 94.12 88 SER A O 1
ATOM 662 N N . ARG A 1 89 ? 4.425 6.249 -7.246 1.00 91.81 89 ARG A N 1
ATOM 663 C CA . ARG A 1 89 ? 5.523 5.602 -7.966 1.00 91.81 89 ARG A CA 1
ATOM 664 C C . ARG A 1 89 ? 6.699 6.562 -7.985 1.00 91.81 89 ARG A C 1
ATOM 666 O O . ARG A 1 89 ? 6.547 7.707 -8.401 1.00 91.81 89 ARG A O 1
ATOM 673 N N . GLY A 1 90 ? 7.849 6.092 -7.527 1.00 87.38 90 GLY A N 1
ATOM 674 C CA . GLY A 1 90 ? 9.101 6.833 -7.555 1.00 87.38 90 GLY A CA 1
ATOM 675 C C . GLY A 1 90 ? 10.238 5.993 -8.137 1.00 87.38 90 GLY A C 1
ATOM 676 O O . GLY A 1 90 ? 10.021 4.842 -8.524 1.00 87.38 90 GLY A O 1
ATOM 677 N N . PRO A 1 91 ? 11.460 6.546 -8.176 1.00 83.25 91 PRO A N 1
ATOM 678 C CA . PRO A 1 91 ? 12.636 5.841 -8.686 1.00 83.25 91 PRO A CA 1
ATOM 679 C C . PRO A 1 91 ? 12.984 4.589 -7.867 1.00 83.25 91 PRO A C 1
ATOM 681 O O . PRO A 1 91 ? 13.513 3.632 -8.411 1.00 83.25 91 PRO A O 1
ATOM 684 N N . GLU A 1 92 ? 12.634 4.558 -6.577 1.00 82.38 92 GLU A N 1
ATOM 685 C CA . GLU A 1 92 ? 12.856 3.399 -5.696 1.00 82.38 92 GLU A CA 1
ATOM 686 C C . GLU A 1 92 ? 11.686 2.394 -5.689 1.00 82.38 92 GLU A C 1
ATOM 688 O O . GLU A 1 92 ? 11.602 1.527 -4.812 1.00 82.38 92 GLU A O 1
ATOM 693 N N . GLY A 1 93 ? 10.751 2.537 -6.632 1.00 87.44 93 GLY A N 1
ATOM 694 C CA . GLY A 1 93 ? 9.599 1.661 -6.800 1.00 87.44 93 GLY A CA 1
ATOM 695 C C . GLY A 1 93 ? 8.289 2.252 -6.282 1.00 87.44 93 GLY A C 1
ATOM 696 O O . GLY A 1 93 ? 8.088 3.468 -6.222 1.00 87.44 93 GLY A O 1
ATOM 697 N N . VAL A 1 94 ? 7.357 1.362 -5.951 1.00 93.25 94 VAL A N 1
ATOM 698 C CA . VAL A 1 94 ? 5.991 1.721 -5.559 1.00 93.25 94 VAL A CA 1
ATOM 699 C C . VAL A 1 94 ? 5.888 1.833 -4.041 1.00 93.25 94 VAL A C 1
ATOM 701 O O . VAL A 1 94 ? 6.319 0.941 -3.309 1.00 93.25 94 VAL A O 1
ATOM 704 N N . VAL A 1 95 ? 5.289 2.917 -3.555 1.00 94.44 95 VAL A N 1
ATOM 705 C CA . VAL A 1 95 ? 5.007 3.141 -2.134 1.00 94.44 95 VAL A CA 1
ATOM 706 C C . VAL A 1 95 ? 3.505 3.246 -1.940 1.00 94.44 95 VAL A C 1
ATOM 708 O O . VAL A 1 95 ? 2.815 3.935 -2.687 1.00 94.44 95 VAL A O 1
ATOM 711 N N . VAL A 1 96 ? 2.996 2.569 -0.918 1.00 94.44 96 VAL A N 1
ATOM 712 C CA . VAL A 1 96 ? 1.608 2.682 -0.480 1.00 94.44 96 VAL A CA 1
ATOM 713 C C . VAL A 1 96 ? 1.517 3.445 0.828 1.00 94.44 96 VAL A C 1
ATOM 715 O O . VAL A 1 96 ? 2.377 3.323 1.701 1.00 94.44 96 VAL A O 1
ATOM 718 N N . THR A 1 97 ? 0.442 4.211 0.962 1.00 94.38 97 THR A N 1
ATOM 719 C CA . THR A 1 97 ? 0.124 4.983 2.157 1.00 94.38 97 THR A CA 1
ATOM 720 C C . THR A 1 97 ? -1.069 4.353 2.857 1.00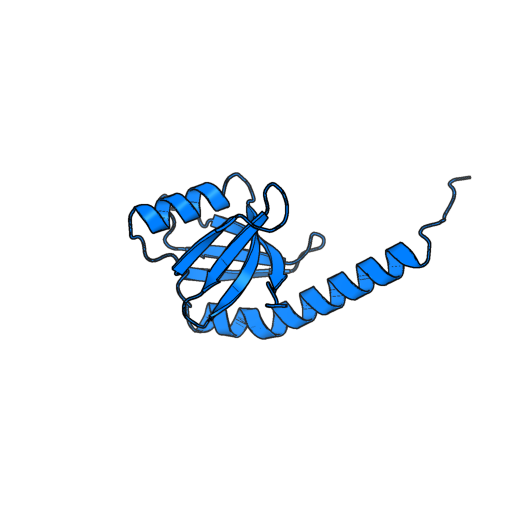 94.38 97 THR A C 1
ATOM 722 O O . THR A 1 97 ? -2.112 4.107 2.245 1.00 94.38 97 THR A O 1
ATOM 725 N N . LEU A 1 98 ? -0.905 4.098 4.151 1.00 93.69 98 LEU A N 1
ATOM 726 C CA . LEU A 1 98 ? -1.919 3.537 5.028 1.00 93.69 98 LEU A CA 1
ATOM 727 C C . LEU A 1 98 ? -2.396 4.592 6.024 1.00 93.69 98 LEU A C 1
ATOM 729 O O . LEU A 1 98 ? -1.593 5.253 6.691 1.00 93.69 98 LEU A O 1
ATOM 733 N N . GLY A 1 99 ? -3.716 4.721 6.129 1.00 92.12 99 GLY A N 1
ATOM 734 C CA . GLY A 1 99 ? -4.398 5.510 7.151 1.00 92.12 99 GLY A CA 1
ATOM 735 C C . GLY A 1 99 ? -4.980 4.624 8.250 1.00 92.12 99 GLY A C 1
ATOM 736 O O . GLY A 1 99 ? -5.088 3.411 8.082 1.00 92.12 99 GLY A O 1
ATOM 737 N N . GLY A 1 100 ? -5.364 5.235 9.373 1.00 87.62 100 GLY A N 1
ATOM 738 C CA . GLY A 1 100 ? -5.919 4.514 10.528 1.00 87.62 100 GLY A CA 1
ATOM 739 C C . GLY A 1 100 ? -4.870 3.800 11.386 1.00 87.62 100 GLY A C 1
ATOM 740 O O . GLY A 1 100 ? -5.224 3.089 12.318 1.00 87.62 100 GLY A O 1
ATOM 741 N N . VAL A 1 101 ? -3.584 3.998 11.092 1.00 84.12 101 VAL A N 1
ATOM 742 C CA . VAL A 1 101 ? -2.474 3.573 11.951 1.00 84.12 101 VAL A CA 1
ATOM 743 C C . VAL A 1 101 ? -2.338 4.588 13.091 1.00 84.12 101 VAL A C 1
ATOM 745 O O . VAL A 1 101 ? -2.464 5.784 12.850 1.00 84.12 101 VAL A O 1
ATOM 748 N N . SER A 1 102 ? -2.147 4.127 14.331 1.00 71.12 102 SER A N 1
ATOM 749 C CA . SER A 1 102 ? -2.111 4.981 15.529 1.00 71.12 102 SER A CA 1
ATOM 750 C C . SER A 1 102 ? -1.082 6.119 15.411 1.00 71.12 102 SER A C 1
ATOM 752 O O . SER A 1 102 ? 0.067 5.871 15.038 1.00 71.12 102 SER A O 1
ATOM 754 N N . GLY A 1 103 ? -1.465 7.334 15.816 1.00 63.59 103 GLY A N 1
ATOM 755 C CA . GLY A 1 103 ? -0.678 8.556 15.617 1.00 63.59 103 GLY A CA 1
ATOM 756 C C . GLY A 1 103 ? -1.072 9.238 14.308 1.00 63.59 103 GLY A C 1
ATOM 757 O O . GLY A 1 103 ? -1.292 8.579 13.303 1.00 63.59 103 GLY A O 1
ATOM 758 N N . GLN A 1 104 ? -1.210 10.562 14.305 1.00 62.19 104 GLN A N 1
ATOM 759 C CA . GLN A 1 104 ? -1.795 11.337 13.194 1.00 62.19 104 GLN A CA 1
ATOM 760 C C . GLN A 1 104 ? -0.999 11.283 11.868 1.00 62.19 104 GLN A C 1
ATOM 762 O O . GLN A 1 104 ? -1.333 11.978 10.911 1.00 62.19 104 GLN A O 1
ATOM 767 N N . THR A 1 105 ? 0.048 10.465 11.793 1.00 71.25 105 THR A N 1
ATOM 768 C CA . THR A 1 105 ? 0.946 10.361 10.651 1.00 71.25 105 THR A CA 1
ATOM 769 C C . THR A 1 105 ? 0.600 9.135 9.818 1.00 71.25 105 THR A C 1
ATOM 771 O O . THR A 1 105 ? 0.622 7.999 10.297 1.00 71.25 105 THR A O 1
ATOM 774 N N . ALA A 1 106 ? 0.332 9.367 8.535 1.00 80.94 106 ALA A N 1
ATOM 775 C CA . ALA A 1 106 ? 0.241 8.310 7.538 1.00 80.94 106 ALA A CA 1
ATOM 776 C C . ALA A 1 106 ? 1.463 7.374 7.612 1.00 80.94 106 ALA A C 1
ATOM 778 O O . ALA A 1 106 ? 2.596 7.804 7.840 1.00 80.94 106 ALA A O 1
ATOM 779 N N . THR A 1 107 ? 1.226 6.074 7.439 1.00 91.31 107 THR A N 1
ATOM 780 C CA . THR A 1 107 ? 2.300 5.075 7.419 1.00 91.31 107 THR A CA 1
ATOM 781 C C . THR A 1 107 ? 2.585 4.655 5.990 1.00 91.31 107 THR A C 1
ATOM 783 O O . THR A 1 107 ? 1.671 4.292 5.254 1.00 91.31 107 THR A O 1
ATOM 786 N N . HIS A 1 108 ? 3.858 4.687 5.607 1.00 92.69 108 HIS A N 1
ATOM 787 C CA . HIS A 1 108 ? 4.301 4.359 4.259 1.00 92.69 108 HIS A CA 1
ATOM 788 C C . HIS A 1 108 ? 4.969 2.989 4.231 1.00 92.69 108 HIS A C 1
ATOM 790 O O . HIS A 1 108 ? 5.815 2.682 5.073 1.00 92.69 108 HIS A O 1
ATOM 796 N N . LEU A 1 109 ? 4.602 2.168 3.252 1.00 93.31 109 LEU A N 1
ATOM 797 C CA . LEU A 1 109 ? 5.221 0.869 3.008 1.00 93.31 109 LEU A CA 1
ATOM 798 C C . LEU A 1 109 ? 5.662 0.788 1.549 1.00 93.31 109 LEU A C 1
ATOM 800 O O . LEU A 1 109 ? 4.932 1.203 0.650 1.00 93.31 109 LEU A O 1
ATOM 804 N N . ARG A 1 110 ? 6.844 0.227 1.303 1.00 93.62 110 ARG A N 1
ATOM 805 C CA . ARG A 1 110 ? 7.338 -0.012 -0.054 1.00 93.62 110 ARG A CA 1
ATOM 806 C C . ARG A 1 110 ? 6.817 -1.344 -0.563 1.00 93.62 110 ARG A C 1
ATOM 808 O O . ARG A 1 110 ? 7.048 -2.359 0.081 1.00 93.62 110 ARG A O 1
ATOM 815 N N . VAL A 1 111 ? 6.161 -1.355 -1.714 1.00 93.00 111 VAL A N 1
ATOM 816 C CA . VAL A 1 111 ? 5.683 -2.582 -2.354 1.00 93.00 111 VAL A CA 1
ATOM 817 C C . VAL A 1 111 ? 6.842 -3.242 -3.094 1.00 93.00 111 VAL A C 1
ATOM 819 O O . VAL A 1 111 ? 7.547 -2.600 -3.869 1.00 93.00 111 VAL A O 1
ATOM 822 N N . ARG A 1 112 ? 7.050 -4.528 -2.824 1.00 90.94 112 ARG A N 1
ATOM 823 C CA . ARG A 1 112 ? 8.028 -5.397 -3.490 1.00 90.94 112 ARG A CA 1
ATOM 824 C C . ARG A 1 112 ? 7.398 -6.265 -4.573 1.00 90.94 112 ARG A C 1
ATOM 826 O O . ARG A 1 112 ? 8.102 -6.720 -5.459 1.00 90.94 112 ARG A O 1
ATOM 833 N N . GLY A 1 113 ? 6.084 -6.456 -4.523 1.00 89.31 113 GLY A N 1
ATOM 834 C CA . GLY A 1 113 ? 5.338 -7.185 -5.538 1.00 89.31 113 GLY A CA 1
ATOM 835 C C . GLY A 1 113 ? 3.981 -7.648 -5.028 1.00 89.31 113 GLY A C 1
ATOM 836 O O . GLY A 1 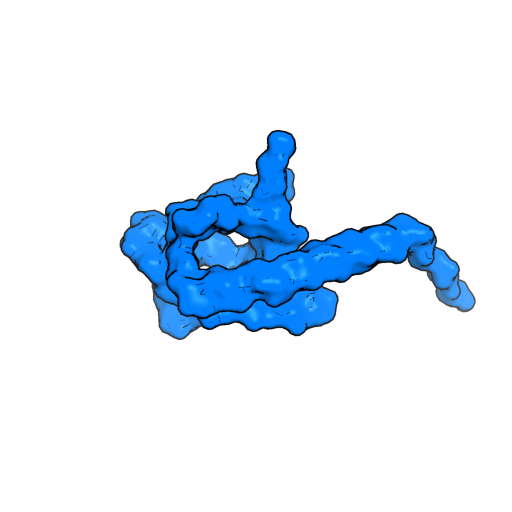113 ? 3.553 -7.290 -3.928 1.00 89.31 113 GLY A O 1
ATOM 837 N N . LEU A 1 114 ? 3.317 -8.460 -5.844 1.00 87.62 114 LEU A N 1
ATOM 838 C CA . LEU A 1 114 ? 2.156 -9.243 -5.431 1.00 87.62 114 LEU A CA 1
ATOM 839 C C . LEU A 1 114 ? 2.653 -10.569 -4.851 1.00 87.62 114 LEU A C 1
ATOM 841 O O . LEU A 1 114 ? 3.560 -11.177 -5.413 1.00 87.62 114 LEU A O 1
ATOM 845 N N . ASP A 1 115 ? 2.055 -11.014 -3.749 1.00 82.62 115 ASP A N 1
ATOM 846 C CA . ASP A 1 115 ? 2.247 -12.381 -3.256 1.00 82.62 115 ASP A CA 1
ATOM 847 C C . ASP A 1 115 ? 1.360 -13.275 -4.133 1.00 82.62 115 ASP A C 1
ATOM 849 O O . ASP A 1 115 ? 0.142 -13.331 -3.945 1.00 82.62 115 ASP A O 1
ATOM 853 N N . 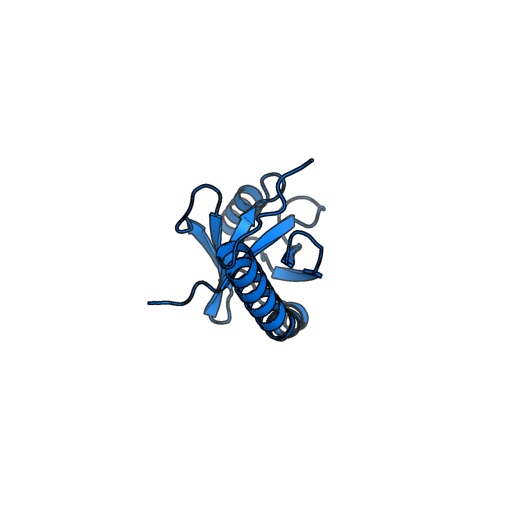GLN A 1 116 ? 1.935 -13.853 -5.190 1.00 65.06 116 GLN A N 1
ATOM 854 C CA . GLN A 1 116 ? 1.226 -14.848 -5.989 1.00 65.06 116 GLN A CA 1
ATOM 855 C C . GLN A 1 116 ? 1.258 -16.168 -5.209 1.00 65.06 116 GLN A C 1
ATOM 857 O O . GLN A 1 116 ? 2.345 -16.578 -4.807 1.00 65.06 116 GLN A O 1
ATOM 862 N N . PRO A 1 117 ? 0.108 -16.810 -4.940 1.00 49.50 117 PRO A N 1
ATOM 863 C CA . PRO A 1 117 ? 0.133 -18.188 -4.473 1.00 49.50 117 PRO A CA 1
ATOM 864 C C . PRO A 1 117 ? 0.773 -19.061 -5.564 1.00 49.50 117 PRO A C 1
ATOM 866 O O . PRO A 1 117 ? 0.456 -18.860 -6.741 1.00 49.50 117 PRO A O 1
ATOM 869 N N . ASP A 1 118 ? 1.688 -19.947 -5.153 1.00 43.25 118 ASP A N 1
ATOM 870 C CA . ASP A 1 118 ? 2.311 -20.981 -6.001 1.00 43.25 118 ASP A CA 1
ATOM 871 C C . ASP A 1 118 ? 1.266 -21.837 -6.739 1.00 43.25 118 ASP A C 1
ATOM 873 O O . ASP A 1 118 ? 0.194 -22.120 -6.146 1.00 43.25 118 ASP A O 1
#

Radius of gyration: 15.55 Å; Cα contacts (8 Å, |Δi|>4): 205; chains: 1; bounding box: 51×32×38 Å

Mean predicted aligned error: 6.68 Å

pLDDT: mean 85.18, std 12.02, range [43.25, 95.5]

Solvent-accessible surface area (backbone atoms only — not comparable to full-atom values): 6598 Å² total; per-residue (Å²): 135,83,85,88,70,81,50,73,66,59,55,50,52,52,48,52,52,48,53,48,51,54,54,45,64,67,51,48,60,58,39,32,77,66,43,42,37,55,72,48,70,45,84,35,98,48,92,75,29,29,31,41,31,33,69,86,69,53,36,33,27,28,33,47,47,93,59,26,51,61,46,45,45,49,20,50,74,73,66,38,73,29,21,36,69,44,70,52,79,54,96,94,41,41,37,38,30,31,35,55,34,79,62,101,58,74,38,45,31,36,50,78,44,70,60,72,81,132